Protein AF-A0A943DQ49-F1 (afdb_monomer)

pLDDT: mean 92.62, std 6.9, range [72.44, 98.81]

Foldseek 3Di:
DAWLEWDWDDDPLGIDIDTDDDDDPPPDDSVVSHVVVVVVVVVVVQVVLQVSCVPPVVLLVVLVVQAVLLVCLCPPQFPDKDWAQQPQDCIHSSVSNTWIFTQGPQGTWIWGDPPQWIKIFCVGGNDPAFCCRQPVPDPFDGDRGMTTHRDSVRVSVSSVSRNVD

Structure (mmCIF, N/CA/C/O backbone):
data_AF-A0A943DQ49-F1
#
_entry.id   AF-A0A943DQ49-F1
#
loop_
_atom_site.group_PDB
_atom_site.id
_atom_site.type_symbol
_atom_site.label_atom_id
_atom_site.label_alt_id
_atom_site.label_comp_id
_atom_site.label_asym_id
_atom_site.label_entity_id
_atom_site.label_seq_id
_atom_site.pdbx_PDB_ins_code
_atom_site.Cartn_x
_atom_site.Cartn_y
_atom_site.Cartn_z
_atom_site.occupancy
_atom_site.B_iso_or_equiv
_atom_site.auth_seq_id
_atom_site.auth_comp_id
_atom_site.auth_asym_id
_atom_site.auth_atom_id
_atom_site.pdbx_PDB_model_num
ATOM 1 N N . MET A 1 1 ? 25.030 -7.574 -36.271 1.00 74.69 1 MET A N 1
ATOM 2 C CA . MET A 1 1 ? 24.352 -7.474 -34.961 1.00 74.69 1 MET A CA 1
ATOM 3 C C . MET A 1 1 ? 23.196 -6.480 -35.021 1.00 74.69 1 MET A C 1
ATOM 5 O O . MET A 1 1 ? 23.435 -5.300 -35.263 1.00 74.69 1 MET A O 1
ATOM 9 N N . LYS A 1 2 ? 21.957 -6.971 -34.879 1.00 86.25 2 LYS A N 1
ATOM 10 C CA . LYS A 1 2 ? 20.716 -6.170 -34.909 1.00 86.25 2 LYS A CA 1
ATOM 11 C C . LYS A 1 2 ? 20.235 -5.872 -33.480 1.00 86.25 2 LYS A C 1
ATOM 13 O O . LYS A 1 2 ? 20.604 -6.603 -32.561 1.00 86.25 2 LYS A O 1
ATOM 18 N N . GLU A 1 3 ? 19.421 -4.833 -33.292 1.00 87.44 3 GLU A N 1
ATOM 19 C CA . GLU A 1 3 ? 18.697 -4.627 -32.029 1.00 87.44 3 GLU A CA 1
ATOM 20 C C . GLU A 1 3 ? 17.608 -5.696 -31.908 1.00 87.44 3 GLU A C 1
ATOM 22 O O . GLU A 1 3 ? 16.791 -5.865 -32.812 1.00 87.44 3 GLU A O 1
ATOM 27 N N . LEU A 1 4 ? 17.648 -6.466 -30.823 1.00 86.19 4 LEU A N 1
ATOM 28 C CA . LEU A 1 4 ? 16.696 -7.542 -30.545 1.00 86.19 4 LEU A CA 1
ATOM 29 C C . LEU A 1 4 ? 15.571 -7.079 -29.621 1.00 86.19 4 LEU A C 1
ATOM 31 O O . LEU A 1 4 ? 14.450 -7.570 -29.711 1.00 86.19 4 LEU A O 1
ATOM 35 N N . SER A 1 5 ? 15.878 -6.160 -28.708 1.00 88.50 5 SER A N 1
ATOM 36 C CA . SER A 1 5 ? 14.904 -5.558 -27.806 1.00 88.50 5 SER A CA 1
ATOM 37 C C . SER A 1 5 ? 15.450 -4.253 -27.243 1.00 88.50 5 SER A C 1
ATOM 39 O O . SER A 1 5 ? 16.664 -4.088 -27.072 1.00 88.50 5 SER A O 1
ATOM 41 N N . PHE A 1 6 ? 14.538 -3.349 -26.920 1.00 88.88 6 PHE A N 1
ATOM 42 C CA . PHE A 1 6 ? 14.828 -2.038 -26.376 1.00 88.88 6 PHE A CA 1
ATOM 43 C C . PHE A 1 6 ? 13.847 -1.710 -25.259 1.00 88.88 6 PHE A C 1
ATOM 45 O O . PHE A 1 6 ? 12.671 -2.071 -25.299 1.00 88.88 6 PHE A O 1
ATOM 52 N N . PHE A 1 7 ? 14.336 -0.986 -24.263 1.00 86.94 7 PHE A N 1
ATOM 53 C CA . PHE A 1 7 ? 13.548 -0.517 -23.145 1.00 86.94 7 PHE A CA 1
ATOM 54 C C . PHE A 1 7 ? 13.973 0.903 -22.785 1.00 86.94 7 PHE A C 1
ATOM 56 O O . PHE A 1 7 ? 15.156 1.185 -22.582 1.00 86.94 7 PHE A O 1
ATOM 63 N N . GLN A 1 8 ? 12.995 1.797 -22.663 1.00 87.50 8 GLN A N 1
ATOM 64 C CA . GLN A 1 8 ? 13.219 3.165 -22.222 1.00 87.50 8 GLN A CA 1
ATOM 65 C C . GLN A 1 8 ? 12.195 3.567 -21.174 1.00 87.50 8 GLN A C 1
ATOM 67 O O . GLN A 1 8 ? 10.990 3.486 -21.402 1.00 87.50 8 GLN A O 1
ATOM 72 N N . THR A 1 9 ? 12.685 4.089 -20.057 1.00 83.38 9 THR A N 1
ATOM 73 C CA . THR A 1 9 ? 11.863 4.812 -19.086 1.00 83.38 9 THR A CA 1
ATOM 74 C C . THR A 1 9 ? 12.206 6.281 -19.092 1.00 83.38 9 THR A C 1
ATOM 76 O O . THR A 1 9 ? 13.357 6.658 -19.288 1.00 83.38 9 THR A O 1
ATOM 79 N N . CYS A 1 10 ? 11.196 7.107 -18.844 1.00 74.25 10 CYS A N 1
ATOM 80 C CA . CYS A 1 10 ? 11.338 8.528 -18.571 1.00 74.25 10 CYS A CA 1
ATOM 81 C C . CYS A 1 10 ? 10.589 8.827 -17.270 1.00 74.25 10 CYS A C 1
ATOM 83 O O . CYS A 1 10 ? 9.445 8.404 -17.108 1.00 74.25 10 CYS A O 1
ATOM 85 N N . GLY A 1 11 ? 11.203 9.563 -16.347 1.00 75.00 11 GLY A N 1
ATOM 86 C CA . GLY A 1 11 ? 10.538 9.952 -15.107 1.00 75.00 11 GLY A CA 1
ATOM 87 C C . GLY A 1 11 ? 11.359 10.910 -14.254 1.00 75.00 11 GLY A C 1
ATOM 88 O O . GLY A 1 11 ? 12.395 11.418 -14.682 1.00 75.00 11 GLY A O 1
ATOM 89 N N . LYS A 1 12 ? 10.901 11.129 -13.014 1.00 80.25 12 LYS A N 1
ATOM 90 C CA . LYS A 1 12 ? 11.576 11.974 -12.007 1.00 80.25 12 LYS A CA 1
ATOM 91 C C . LYS A 1 12 ? 13.055 11.604 -11.828 1.00 80.25 12 LYS A C 1
ATOM 93 O O . LYS A 1 12 ? 13.885 12.477 -11.611 1.00 80.25 12 LYS A O 1
ATOM 98 N N . TYR A 1 13 ? 13.374 10.319 -11.951 1.00 80.25 13 TYR A N 1
ATOM 99 C CA . TYR A 1 13 ? 14.718 9.765 -11.781 1.00 80.25 13 TYR A CA 1
ATOM 100 C C . TYR A 1 13 ? 15.508 9.708 -13.095 1.00 80.25 13 TYR A C 1
ATOM 102 O O . TYR A 1 13 ? 16.446 8.934 -13.232 1.00 80.25 13 TYR A O 1
ATOM 110 N N . GLY A 1 14 ? 15.147 10.533 -14.076 1.00 77.56 14 GLY A N 1
ATOM 111 C CA . GLY A 1 14 ? 15.830 10.599 -15.360 1.00 77.56 14 GLY A CA 1
ATOM 112 C C . GLY A 1 14 ? 15.357 9.534 -16.343 1.00 77.56 14 GLY A C 1
ATOM 113 O O . GLY A 1 14 ? 14.257 8.989 -16.238 1.00 77.56 14 GLY A O 1
ATOM 114 N N . THR A 1 15 ? 16.181 9.311 -17.364 1.00 82.88 15 THR A N 1
ATOM 115 C CA . THR A 1 15 ? 15.895 8.371 -18.449 1.00 82.88 15 THR A CA 1
ATOM 116 C C . THR A 1 15 ? 16.863 7.202 -18.379 1.00 82.88 15 THR A C 1
ATOM 118 O O . THR A 1 15 ? 18.073 7.411 -18.463 1.00 82.88 15 THR A O 1
ATOM 121 N N . VAL A 1 16 ? 16.342 5.981 -18.268 1.00 85.38 16 VAL A N 1
ATOM 122 C CA . VAL A 1 16 ? 17.137 4.756 -18.419 1.00 85.38 16 VAL A CA 1
ATOM 123 C C . VAL A 1 16 ? 16.826 4.180 -19.791 1.00 85.38 16 VAL A C 1
ATOM 125 O O . VAL A 1 16 ? 15.663 3.947 -20.112 1.00 85.38 16 VAL A O 1
ATOM 128 N N . LYS A 1 17 ? 17.865 3.982 -20.606 1.00 90.12 17 LYS A N 1
ATOM 129 C CA . LYS A 1 17 ? 17.779 3.331 -21.917 1.00 90.12 17 LYS A CA 1
ATOM 130 C C . LYS A 1 17 ? 18.595 2.052 -21.872 1.00 90.12 17 LYS A C 1
ATOM 132 O O . LYS A 1 17 ? 19.786 2.104 -21.569 1.00 90.12 17 LYS A O 1
ATOM 137 N N . LEU A 1 18 ? 17.960 0.929 -22.168 1.00 90.56 18 LEU A N 1
ATOM 138 C CA . LEU A 1 18 ? 18.590 -0.381 -22.235 1.00 90.56 18 LEU A CA 1
ATOM 139 C C . LEU A 1 18 ? 18.282 -0.987 -23.600 1.00 90.56 18 LEU A C 1
ATOM 141 O O . LEU A 1 18 ? 17.150 -0.913 -24.067 1.00 90.56 18 LEU A O 1
ATOM 145 N N . ALA A 1 19 ? 19.283 -1.591 -24.227 1.00 90.81 19 ALA A N 1
ATOM 146 C CA . ALA A 1 19 ? 19.130 -2.276 -25.501 1.00 90.81 19 ALA A CA 1
ATOM 147 C C . ALA A 1 19 ? 19.891 -3.598 -25.450 1.00 90.81 19 ALA A C 1
ATOM 149 O O . ALA A 1 19 ? 20.992 -3.664 -24.895 1.00 90.81 19 ALA A O 1
ATOM 150 N N . ILE A 1 20 ? 19.312 -4.638 -26.041 1.00 88.88 20 ILE A N 1
ATOM 151 C CA . ILE A 1 20 ? 19.986 -5.912 -26.275 1.00 88.88 20 ILE A CA 1
ATOM 152 C C . ILE A 1 20 ? 20.213 -6.024 -27.774 1.00 88.88 20 ILE A C 1
ATOM 154 O O . ILE A 1 20 ? 19.263 -6.100 -28.549 1.00 88.88 20 ILE A O 1
ATOM 158 N N . ASN A 1 21 ? 21.483 -6.042 -28.170 1.00 89.94 21 ASN A N 1
ATOM 159 C CA . ASN A 1 21 ? 21.900 -6.247 -29.551 1.00 89.94 21 ASN A CA 1
ATOM 160 C C . ASN A 1 21 ? 22.456 -7.662 -29.700 1.00 89.94 21 ASN A C 1
ATOM 162 O O . ASN A 1 21 ? 23.208 -8.125 -28.842 1.00 89.94 21 ASN A O 1
ATOM 166 N N . GLY A 1 22 ? 22.099 -8.346 -30.781 1.00 87.19 22 GLY A N 1
ATOM 167 C CA . GLY A 1 22 ? 22.545 -9.713 -31.014 1.00 87.19 22 GLY A CA 1
ATOM 168 C C . GLY A 1 22 ? 22.177 -10.251 -32.389 1.00 87.19 22 GLY A C 1
ATOM 169 O O . GLY A 1 22 ? 21.711 -9.528 -33.273 1.00 87.19 22 GLY A O 1
ATOM 170 N N . GLU A 1 23 ? 22.431 -11.540 -32.562 1.00 86.38 23 GLU A N 1
ATOM 171 C CA . GLU A 1 23 ? 22.036 -12.335 -33.721 1.00 86.38 23 GLU A CA 1
ATOM 172 C C . GLU A 1 23 ? 21.348 -13.590 -33.188 1.00 86.38 23 GLU A C 1
ATOM 174 O O . GLU A 1 23 ? 21.815 -14.196 -32.222 1.00 86.38 23 GLU A O 1
ATOM 179 N N . LEU A 1 24 ? 20.198 -13.928 -33.767 1.00 81.12 24 LEU A N 1
ATOM 180 C CA . LEU A 1 24 ? 19.382 -15.063 -33.355 1.00 81.12 24 LEU A CA 1
ATOM 181 C C . LEU A 1 24 ? 19.452 -16.146 -34.435 1.00 81.12 24 LEU A C 1
ATOM 183 O O . LEU A 1 24 ? 19.494 -15.800 -35.618 1.00 81.12 24 LEU A O 1
ATOM 187 N N . PRO A 1 25 ? 19.444 -17.437 -34.063 1.00 82.50 25 PRO A N 1
ATOM 188 C CA . PRO A 1 25 ? 19.241 -18.517 -35.021 1.00 82.50 25 PRO A CA 1
ATOM 189 C C . PRO A 1 25 ? 17.939 -18.314 -35.806 1.00 82.50 25 PRO A C 1
ATOM 191 O O . PRO A 1 25 ? 16.924 -17.944 -35.218 1.00 82.50 25 PRO A O 1
ATOM 194 N N . GLU A 1 26 ? 17.939 -18.638 -37.103 1.00 78.56 26 GLU A N 1
ATOM 195 C CA . GLU A 1 26 ? 16.758 -18.511 -37.983 1.00 78.56 26 GLU A CA 1
ATOM 196 C C . GLU A 1 26 ? 15.532 -19.299 -37.486 1.00 78.56 26 GLU A C 1
ATOM 198 O O . GLU A 1 26 ? 14.401 -19.0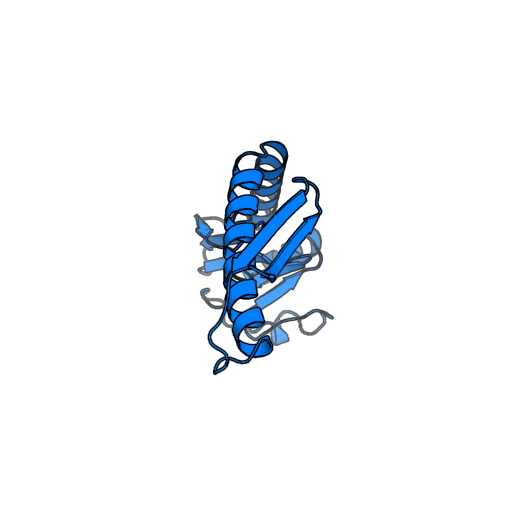03 -37.855 1.00 78.56 26 GLU A O 1
ATOM 203 N N . SER A 1 27 ? 15.748 -20.300 -36.628 1.00 79.88 27 SER A N 1
ATOM 204 C CA . SER A 1 27 ? 14.703 -21.148 -36.053 1.00 79.88 27 SER A CA 1
ATOM 205 C C . SER A 1 27 ? 13.885 -20.491 -34.935 1.00 79.88 27 SER A C 1
ATOM 207 O O . SER A 1 27 ? 12.940 -21.111 -34.449 1.00 79.88 27 SER A O 1
ATOM 209 N N . LEU A 1 28 ? 14.259 -19.298 -34.461 1.00 76.56 28 LEU A N 1
ATOM 210 C CA . LEU A 1 28 ? 13.562 -18.601 -33.378 1.00 76.56 28 LEU A CA 1
ATOM 211 C C . LEU A 1 28 ? 12.806 -17.390 -33.926 1.00 76.56 28 LEU A C 1
ATOM 213 O O . LEU A 1 28 ? 13.384 -16.538 -34.595 1.00 76.56 28 LEU A O 1
ATOM 217 N N . SER A 1 29 ? 11.511 -17.296 -33.616 1.00 76.81 29 SER A N 1
ATOM 218 C CA . SER A 1 29 ? 10.702 -16.135 -33.992 1.00 76.81 29 SER A CA 1
ATOM 219 C C . SER A 1 29 ? 11.135 -14.895 -33.209 1.00 76.81 29 SER A C 1
ATOM 221 O O . SER A 1 29 ? 11.256 -14.957 -31.981 1.00 76.81 29 SER A O 1
ATOM 223 N N . ASP A 1 30 ? 11.260 -13.764 -33.901 1.00 73.25 30 ASP A N 1
ATOM 224 C CA . ASP A 1 30 ? 11.598 -12.474 -33.290 1.00 73.25 30 ASP A CA 1
ATOM 225 C C . ASP A 1 30 ? 10.580 -12.052 -32.201 1.00 73.25 30 ASP A C 1
ATOM 227 O O . ASP A 1 30 ? 10.977 -11.457 -31.205 1.00 73.25 30 ASP A O 1
ATOM 231 N N . GLU A 1 31 ? 9.297 -12.420 -32.325 1.00 75.12 31 GLU A N 1
ATOM 232 C CA . GLU A 1 31 ? 8.231 -12.086 -31.358 1.00 75.12 31 GLU A CA 1
ATOM 233 C C . GLU A 1 31 ? 8.426 -12.774 -29.994 1.00 75.12 31 GLU A C 1
ATOM 235 O O . GLU A 1 31 ? 8.535 -12.102 -28.970 1.00 75.12 31 GLU A O 1
ATOM 240 N N . PHE A 1 32 ? 8.587 -14.103 -29.979 1.00 72.44 32 PHE A N 1
ATOM 241 C CA . PHE A 1 32 ? 8.828 -14.872 -28.748 1.00 72.44 32 PHE A CA 1
ATOM 242 C C . PHE A 1 32 ? 10.075 -14.398 -27.988 1.00 72.44 32 PHE A C 1
ATOM 244 O O . PHE A 1 32 ? 10.100 -14.359 -26.757 1.00 72.44 32 PHE A O 1
ATOM 251 N N . ILE A 1 33 ? 11.129 -14.030 -28.720 1.00 80.31 33 ILE A N 1
ATOM 252 C CA . ILE A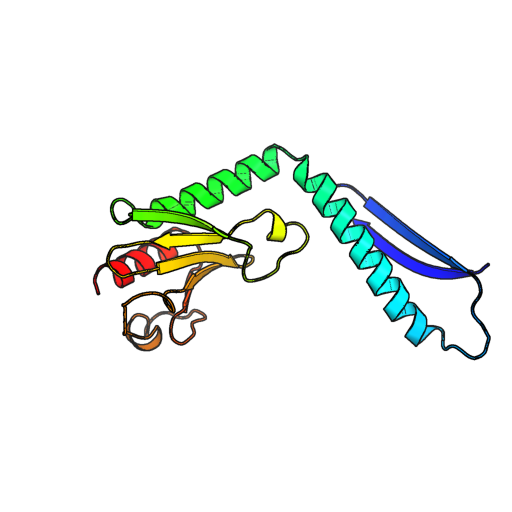 1 33 ? 12.363 -13.543 -28.106 1.00 80.31 33 ILE A CA 1
ATOM 253 C C . ILE A 1 33 ? 12.209 -12.105 -27.622 1.00 80.31 33 ILE A C 1
ATOM 255 O O . ILE A 1 33 ? 12.749 -11.777 -26.566 1.00 80.31 33 ILE A O 1
ATOM 259 N N . SER A 1 34 ? 11.447 -11.267 -28.325 1.00 76.19 34 SER A N 1
ATOM 260 C CA . SER A 1 34 ? 11.184 -9.897 -27.888 1.00 76.19 34 SER A CA 1
ATOM 261 C C . SER A 1 34 ? 10.545 -9.860 -26.500 1.00 76.19 34 SER A C 1
ATOM 263 O O . SER A 1 34 ? 11.032 -9.118 -25.650 1.00 76.19 34 SER A O 1
ATOM 265 N N . ASP A 1 35 ? 9.563 -10.724 -26.221 1.00 81.56 35 ASP A N 1
ATOM 266 C CA . ASP A 1 35 ? 8.905 -10.804 -24.908 1.00 81.56 35 ASP A CA 1
ATOM 267 C C . ASP A 1 35 ? 9.867 -11.219 -23.788 1.00 81.56 35 ASP A C 1
ATOM 269 O O . ASP A 1 35 ? 9.912 -10.594 -22.722 1.00 81.56 35 ASP A O 1
ATOM 273 N N . ILE A 1 36 ? 10.688 -12.246 -24.033 1.00 87.00 36 ILE A N 1
ATOM 274 C CA . ILE A 1 36 ? 11.701 -12.704 -23.070 1.00 87.00 36 ILE A CA 1
ATOM 275 C C . ILE A 1 36 ? 12.699 -11.580 -22.785 1.00 87.00 36 ILE A C 1
ATOM 277 O O . ILE A 1 36 ? 12.982 -11.263 -21.626 1.00 87.00 36 ILE A O 1
ATOM 281 N N . LEU A 1 37 ? 13.237 -10.966 -23.840 1.00 89.44 37 LEU A N 1
ATOM 282 C CA . LEU A 1 37 ? 14.233 -9.907 -23.722 1.00 89.44 37 LEU A CA 1
ATOM 283 C C . LEU A 1 37 ? 13.643 -8.651 -23.075 1.00 89.44 37 LEU A C 1
ATOM 285 O O . LEU A 1 37 ? 14.302 -8.044 -22.231 1.00 89.44 37 LEU A O 1
ATOM 289 N N . TYR A 1 38 ? 12.398 -8.300 -23.390 1.00 86.19 38 TYR A N 1
ATOM 290 C CA . TYR A 1 38 ? 11.687 -7.198 -22.751 1.00 86.19 38 TYR A CA 1
ATOM 291 C C . TYR A 1 38 ? 11.509 -7.453 -21.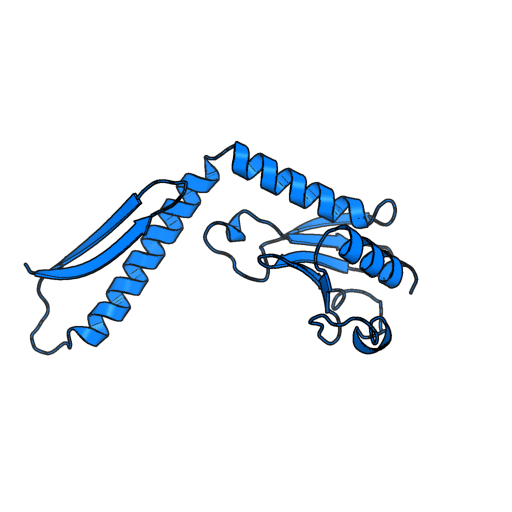252 1.00 86.19 38 TYR A C 1
ATOM 293 O O . TYR A 1 38 ? 11.791 -6.566 -20.446 1.00 86.19 38 TYR A O 1
ATOM 301 N N . GLY A 1 39 ? 11.130 -8.670 -20.849 1.00 87.69 39 GLY A N 1
ATOM 302 C CA . GLY A 1 39 ? 11.031 -9.052 -19.436 1.00 87.69 39 GLY A CA 1
ATOM 303 C C . GLY A 1 39 ? 12.361 -8.912 -18.684 1.00 87.69 39 GLY A C 1
ATOM 304 O O . GLY A 1 39 ? 12.397 -8.397 -17.559 1.00 87.69 39 GLY A O 1
ATOM 305 N N . VAL A 1 40 ? 13.475 -9.295 -19.320 1.00 89.94 40 VAL A N 1
ATOM 306 C CA . VAL A 1 40 ? 14.831 -9.088 -18.780 1.00 89.94 40 VAL A CA 1
ATOM 307 C C . VAL A 1 40 ? 15.136 -7.599 -18.632 1.00 89.94 40 VAL A C 1
ATOM 309 O O . VAL A 1 40 ? 15.554 -7.161 -17.557 1.00 89.94 40 VAL A O 1
ATOM 312 N N . LEU A 1 41 ? 14.907 -6.809 -19.682 1.00 91.31 41 LEU A N 1
ATOM 313 C CA . LEU A 1 41 ? 15.169 -5.372 -19.674 1.00 91.31 41 LEU A CA 1
ATOM 314 C C . LEU A 1 41 ? 14.316 -4.633 -18.634 1.00 91.31 41 LEU A C 1
ATOM 316 O O . LEU A 1 41 ? 14.850 -3.810 -17.888 1.00 91.31 41 LEU A O 1
ATOM 320 N N . SER A 1 42 ? 13.030 -4.973 -18.519 1.00 86.25 42 SER A N 1
ATOM 321 C CA . SER A 1 42 ? 12.124 -4.440 -17.497 1.00 86.25 42 SER A CA 1
ATOM 322 C C . SER A 1 42 ? 12.635 -4.752 -16.091 1.00 86.25 42 SER A C 1
ATOM 324 O O . SER A 1 42 ? 12.736 -3.856 -15.258 1.00 86.25 42 SER A O 1
ATOM 326 N N . SER A 1 43 ? 13.059 -5.996 -15.844 1.00 87.75 43 SER A N 1
ATOM 327 C CA . SER A 1 43 ? 13.598 -6.415 -14.542 1.00 87.75 43 SER A CA 1
ATOM 328 C C . SER A 1 43 ? 14.894 -5.684 -14.172 1.00 87.75 43 SER A C 1
ATOM 330 O O . SER A 1 43 ? 15.122 -5.357 -13.004 1.00 87.75 43 SER A O 1
ATOM 332 N N . ILE A 1 44 ? 15.769 -5.424 -15.151 1.00 89.62 44 ILE A N 1
ATOM 333 C CA . ILE A 1 44 ? 16.981 -4.615 -14.949 1.00 89.62 44 ILE A CA 1
ATOM 334 C C . ILE A 1 44 ? 16.591 -3.174 -14.617 1.00 89.62 44 ILE A C 1
ATOM 336 O O . ILE A 1 44 ? 17.113 -2.607 -13.654 1.00 89.62 44 ILE A O 1
ATOM 340 N N . ASN A 1 45 ? 15.664 -2.592 -15.378 1.00 87.12 45 ASN A N 1
ATOM 341 C CA . ASN A 1 45 ? 15.186 -1.242 -15.128 1.00 87.12 45 ASN A CA 1
ATOM 342 C C . ASN A 1 45 ? 14.579 -1.101 -13.727 1.00 87.12 45 ASN A C 1
ATOM 344 O O . ASN A 1 45 ? 14.924 -0.147 -13.034 1.00 87.12 45 ASN A O 1
ATOM 348 N N . ASP A 1 46 ? 13.745 -2.039 -13.278 1.00 85.19 46 ASP A N 1
ATOM 349 C CA . ASP A 1 46 ? 13.133 -1.978 -11.946 1.00 85.19 46 ASP A CA 1
ATOM 350 C C . ASP A 1 46 ? 14.194 -1.925 -10.845 1.00 85.19 46 ASP A C 1
ATOM 352 O O . ASP A 1 46 ? 14.118 -1.079 -9.955 1.00 85.19 46 ASP A O 1
ATOM 356 N N . LYS A 1 47 ? 15.257 -2.731 -10.951 1.00 88.25 47 LYS A N 1
ATOM 357 C CA . LYS A 1 47 ? 16.388 -2.697 -10.007 1.00 88.25 47 LYS A CA 1
ATOM 358 C C . LYS A 1 47 ? 17.151 -1.372 -10.040 1.00 88.25 47 LYS A C 1
ATOM 360 O O . LYS A 1 47 ? 17.562 -0.879 -8.988 1.00 88.25 47 LYS A O 1
ATOM 365 N N . ILE A 1 48 ? 17.353 -0.793 -11.226 1.00 88.75 48 ILE A N 1
ATOM 366 C CA . ILE A 1 48 ? 17.996 0.522 -11.368 1.00 88.75 48 ILE A CA 1
ATOM 367 C C . ILE A 1 48 ? 17.132 1.588 -10.691 1.00 88.75 48 ILE A C 1
ATOM 369 O O . ILE A 1 48 ? 17.628 2.322 -9.838 1.00 88.75 48 ILE A O 1
ATOM 373 N N . GLN A 1 49 ? 15.840 1.635 -11.014 1.00 85.44 49 GLN A N 1
ATOM 374 C CA . GLN A 1 49 ? 14.905 2.599 -10.439 1.00 85.44 49 GLN A CA 1
ATOM 375 C C . GLN A 1 49 ? 14.814 2.438 -8.918 1.00 85.44 49 GLN A C 1
ATOM 377 O O . GLN A 1 49 ? 14.898 3.431 -8.200 1.00 85.44 49 GLN A O 1
ATOM 382 N N . GLU A 1 50 ? 14.716 1.208 -8.406 1.00 88.31 50 GLU A N 1
ATOM 383 C CA . GLU A 1 50 ? 14.764 0.918 -6.967 1.00 88.31 50 GLU A CA 1
ATOM 384 C C . GLU A 1 50 ? 16.014 1.506 -6.314 1.00 88.31 50 GLU A C 1
ATOM 386 O O . GLU A 1 50 ? 15.915 2.178 -5.285 1.00 88.31 50 GLU A O 1
ATOM 391 N N . LYS A 1 51 ? 17.190 1.311 -6.924 1.00 89.62 51 LYS A N 1
ATOM 392 C CA . LYS A 1 51 ? 18.440 1.856 -6.392 1.00 89.62 51 LYS A CA 1
ATOM 393 C C . LYS A 1 51 ? 18.442 3.383 -6.398 1.00 89.62 51 LYS A C 1
ATOM 395 O O . LYS A 1 51 ? 18.866 3.985 -5.411 1.00 89.62 51 LYS A O 1
ATOM 400 N N . MET A 1 52 ? 17.949 4.007 -7.463 1.00 89.81 52 MET A N 1
ATOM 401 C CA . MET A 1 52 ? 17.851 5.466 -7.562 1.00 89.81 52 MET A CA 1
ATOM 402 C C . MET A 1 52 ? 16.898 6.034 -6.508 1.00 89.81 52 MET A C 1
ATOM 404 O O . MET A 1 52 ? 17.268 6.955 -5.784 1.00 89.81 52 MET A O 1
ATOM 408 N N . MET A 1 53 ? 15.716 5.436 -6.356 1.00 91.19 53 MET A N 1
ATOM 409 C CA . MET A 1 53 ? 14.731 5.824 -5.345 1.00 91.19 53 MET A CA 1
ATOM 410 C C . MET A 1 53 ? 15.246 5.619 -3.918 1.00 91.19 53 MET A C 1
ATOM 412 O O . MET A 1 53 ? 14.994 6.455 -3.057 1.00 91.19 53 MET A O 1
ATOM 416 N N . SER A 1 54 ? 16.013 4.556 -3.661 1.00 89.69 54 SER A N 1
ATOM 417 C CA . SER A 1 54 ? 16.594 4.300 -2.334 1.00 89.69 54 SER A CA 1
ATOM 418 C C . SER A 1 54 ? 17.623 5.347 -1.888 1.00 89.69 54 SER A C 1
ATOM 420 O O . SER A 1 54 ? 17.970 5.388 -0.713 1.00 89.69 54 SER A O 1
ATOM 422 N N . ASN A 1 55 ? 18.094 6.192 -2.810 1.00 90.81 55 ASN A N 1
ATOM 423 C CA . ASN A 1 55 ? 18.994 7.307 -2.522 1.00 90.81 55 ASN A CA 1
ATOM 424 C C . ASN A 1 55 ? 18.263 8.670 -2.491 1.00 90.81 55 ASN A C 1
ATOM 426 O O . ASN A 1 55 ? 18.896 9.689 -2.220 1.00 90.81 55 ASN A O 1
ATOM 430 N N . ASP A 1 56 ? 16.958 8.724 -2.788 1.00 94.25 56 ASP A N 1
ATOM 431 C CA . ASP A 1 56 ? 16.160 9.958 -2.767 1.00 94.25 56 ASP A CA 1
ATOM 432 C C . ASP A 1 56 ? 15.636 10.226 -1.350 1.00 94.25 56 ASP A C 1
ATOM 434 O O . ASP A 1 56 ? 14.585 9.724 -0.951 1.00 94.25 56 ASP A O 1
ATOM 438 N N . GLN A 1 57 ? 16.359 11.043 -0.580 1.00 95.25 57 GLN A N 1
ATOM 439 C CA . GLN A 1 57 ? 15.990 11.339 0.807 1.00 95.25 57 GLN A CA 1
ATOM 440 C C . GLN A 1 57 ? 14.596 11.975 0.931 1.00 95.25 57 GLN A C 1
ATOM 442 O O . GLN A 1 57 ? 13.855 11.644 1.852 1.00 95.25 57 GLN A O 1
ATOM 447 N N . ALA A 1 58 ? 14.198 12.832 -0.014 1.00 95.25 58 ALA A N 1
ATOM 448 C CA . ALA A 1 58 ? 12.889 13.481 0.028 1.00 95.25 58 ALA A CA 1
ATOM 449 C C . ALA A 1 58 ? 11.750 12.466 -0.158 1.00 95.25 58 ALA A C 1
ATOM 451 O O . ALA A 1 58 ? 10.718 12.563 0.512 1.00 95.25 58 ALA A O 1
ATOM 452 N N . LEU A 1 59 ? 11.952 11.473 -1.033 1.00 94.06 59 LEU A N 1
ATOM 453 C CA . LEU A 1 59 ? 11.043 10.337 -1.178 1.00 94.06 59 LEU A CA 1
ATOM 454 C C . LEU A 1 59 ? 10.970 9.521 0.115 1.00 94.06 59 LEU A C 1
ATOM 456 O O . LEU A 1 59 ? 9.875 9.231 0.589 1.00 94.06 59 LEU A O 1
ATOM 460 N N . LEU A 1 60 ? 12.116 9.155 0.691 1.00 95.12 60 LEU A N 1
ATOM 461 C CA . LEU A 1 60 ? 12.160 8.348 1.913 1.00 95.12 60 LEU A CA 1
ATOM 462 C C . LEU A 1 60 ? 11.473 9.058 3.086 1.00 95.12 60 LEU A C 1
ATOM 464 O O . LEU A 1 60 ? 10.704 8.433 3.819 1.00 95.12 60 LEU A O 1
ATOM 468 N N . ASP A 1 61 ? 11.675 10.367 3.221 1.00 96.94 61 ASP A N 1
ATOM 469 C CA . ASP A 1 61 ? 11.014 11.177 4.242 1.00 96.94 61 ASP A CA 1
ATOM 470 C C . ASP A 1 61 ? 9.500 11.251 4.009 1.00 96.94 61 ASP A C 1
ATOM 472 O O . ASP A 1 61 ? 8.729 11.204 4.968 1.00 96.94 61 ASP A O 1
ATOM 476 N N . GLN A 1 62 ? 9.053 11.334 2.750 1.00 96.12 62 GLN A N 1
ATOM 477 C CA . GLN A 1 62 ? 7.630 11.258 2.411 1.00 96.12 62 GLN A CA 1
ATOM 478 C C . GLN A 1 62 ? 7.034 9.905 2.809 1.00 96.12 62 GLN A C 1
ATOM 480 O O . GLN A 1 62 ? 6.027 9.874 3.508 1.00 96.12 62 GLN A O 1
ATOM 485 N N . LEU A 1 63 ? 7.663 8.796 2.418 1.00 95.94 63 LEU A N 1
ATOM 486 C CA . LEU A 1 63 ? 7.188 7.445 2.736 1.00 95.94 63 LEU A CA 1
ATOM 487 C C . LEU A 1 63 ? 7.139 7.193 4.249 1.00 95.94 63 LEU A C 1
ATOM 489 O O . LEU A 1 63 ? 6.222 6.536 4.751 1.00 95.94 63 LEU A O 1
ATOM 493 N N . LYS A 1 64 ? 8.103 7.750 4.989 1.00 96.56 64 LYS A N 1
ATOM 494 C CA . LYS A 1 64 ? 8.107 7.721 6.452 1.00 96.56 64 LYS A CA 1
ATOM 495 C C . LYS A 1 64 ? 6.928 8.503 7.032 1.00 96.56 64 LYS A C 1
ATOM 497 O O . LYS A 1 64 ? 6.252 7.974 7.907 1.00 96.56 64 LYS A O 1
ATOM 502 N N . ARG A 1 65 ? 6.654 9.720 6.541 1.00 97.75 65 ARG A N 1
ATOM 503 C CA . ARG A 1 65 ? 5.488 10.514 6.976 1.00 97.75 65 ARG A CA 1
ATOM 504 C C . ARG A 1 65 ? 4.179 9.778 6.719 1.00 97.75 65 ARG A C 1
ATOM 506 O O . ARG A 1 65 ? 3.403 9.628 7.651 1.00 97.75 65 ARG A O 1
ATOM 513 N N . GLU A 1 66 ? 3.996 9.240 5.516 1.00 97.06 66 GLU A N 1
ATOM 514 C CA . GLU A 1 66 ? 2.805 8.455 5.169 1.00 97.06 66 GLU A CA 1
ATOM 515 C C . GLU A 1 66 ? 2.621 7.250 6.104 1.00 97.06 66 GLU A C 1
ATOM 517 O O . GLU A 1 66 ? 1.504 6.928 6.500 1.00 97.06 66 GLU A O 1
ATOM 522 N N . SER A 1 67 ? 3.715 6.589 6.494 1.00 97.06 67 SER A N 1
ATOM 523 C CA . SER A 1 67 ? 3.651 5.475 7.444 1.00 97.06 67 SER A CA 1
ATOM 524 C C . SER A 1 67 ? 3.269 5.934 8.855 1.00 97.06 67 SER A C 1
ATOM 526 O O . SER A 1 67 ? 2.477 5.272 9.518 1.00 97.06 67 SER A O 1
ATOM 528 N N . GLU A 1 68 ? 3.795 7.065 9.333 1.00 97.94 68 GLU A N 1
ATOM 529 C CA . GLU A 1 68 ? 3.399 7.609 10.640 1.00 97.94 68 GLU A CA 1
ATOM 530 C C . GLU A 1 68 ? 1.947 8.109 10.637 1.00 97.94 68 GLU A C 1
ATOM 532 O O . GLU A 1 68 ? 1.241 7.913 11.623 1.00 97.94 68 GLU A O 1
ATOM 537 N N . GLU A 1 69 ? 1.469 8.677 9.528 1.00 98.19 69 GLU A N 1
ATOM 538 C CA . GLU A 1 69 ? 0.060 9.039 9.339 1.00 98.19 69 GLU A CA 1
ATOM 539 C C . GLU A 1 69 ? -0.843 7.805 9.444 1.00 98.19 69 GLU A C 1
ATOM 541 O O . GLU A 1 69 ? -1.774 7.810 10.247 1.00 98.19 69 GLU A O 1
ATOM 546 N N . LEU A 1 70 ? -0.530 6.718 8.727 1.00 98.38 70 LEU A N 1
ATOM 547 C CA . LEU A 1 70 ? -1.273 5.454 8.832 1.00 98.38 70 LEU A CA 1
ATOM 548 C C . LEU A 1 70 ? -1.249 4.876 10.250 1.00 98.38 70 LEU A C 1
ATOM 550 O O . LEU A 1 70 ? -2.270 4.419 10.758 1.00 98.38 70 LEU A O 1
ATOM 554 N N . LYS A 1 71 ? -0.089 4.911 10.908 1.00 98.38 71 LYS A N 1
ATOM 555 C CA . LYS A 1 71 ? 0.057 4.455 12.291 1.00 98.38 71 LYS A CA 1
ATOM 556 C C . LYS A 1 71 ? -0.805 5.287 13.241 1.00 98.38 71 LYS A C 1
ATOM 558 O O . LYS A 1 71 ? -1.456 4.726 14.116 1.00 98.38 71 LYS A O 1
ATOM 563 N N . SER A 1 72 ? -0.844 6.607 13.058 1.00 98.19 72 SER A N 1
ATOM 564 C CA . SER A 1 72 ? -1.608 7.523 13.913 1.00 98.19 72 SER A CA 1
ATOM 565 C C . SER A 1 72 ? -3.111 7.234 13.936 1.00 98.19 72 SER A C 1
ATOM 567 O O . SER A 1 72 ? -3.768 7.553 14.927 1.00 98.19 72 SER A O 1
ATOM 569 N N . LEU A 1 73 ? -3.642 6.565 12.903 1.00 98.50 73 LEU A N 1
ATOM 570 C CA . LEU A 1 73 ? -5.065 6.239 12.797 1.00 98.50 73 LEU A CA 1
ATOM 571 C C . LEU A 1 73 ? -5.569 5.374 13.964 1.00 98.50 73 LEU A C 1
ATOM 573 O O . LEU A 1 73 ? -6.738 5.463 14.328 1.00 98.50 73 LEU A O 1
ATOM 577 N N . PHE A 1 74 ? -4.687 4.585 14.581 1.00 98.38 74 PHE A N 1
ATOM 578 C CA . PHE A 1 74 ? -5.016 3.676 15.683 1.00 98.38 74 PHE A CA 1
ATOM 579 C C . PHE A 1 74 ? -4.896 4.320 17.075 1.00 98.38 74 PHE A C 1
ATOM 581 O O . PHE A 1 74 ? -5.363 3.747 18.058 1.00 98.38 74 PHE A O 1
ATOM 588 N N . GLY A 1 75 ? -4.270 5.498 17.194 1.00 96.44 75 GLY A N 1
ATOM 589 C CA . GLY A 1 75 ? -4.132 6.211 18.468 1.00 96.44 75 GLY A CA 1
ATOM 590 C C . GLY A 1 75 ? -3.556 5.352 19.605 1.00 96.44 75 GLY A C 1
ATOM 591 O O . GLY A 1 75 ? -2.479 4.771 19.479 1.00 96.44 75 GLY A O 1
ATOM 592 N N . SER A 1 76 ? -4.273 5.291 20.732 1.00 96.31 76 SER A N 1
ATOM 593 C CA . SER A 1 76 ? -3.887 4.519 21.924 1.00 96.31 76 SER A CA 1
ATOM 594 C C . SER A 1 76 ? -4.145 3.013 21.824 1.00 96.31 76 SER A C 1
ATOM 596 O O . SER A 1 76 ? -3.727 2.283 22.719 1.00 96.31 76 SER A O 1
ATOM 598 N N . GLU A 1 77 ? -4.813 2.536 20.770 1.00 97.19 77 GLU A N 1
ATOM 599 C CA . GLU A 1 77 ? -5.152 1.112 20.605 1.00 97.19 77 GLU A CA 1
ATOM 600 C C . GLU A 1 77 ? -3.981 0.269 20.073 1.00 97.19 77 GLU A C 1
ATOM 602 O O . GLU A 1 77 ? -4.074 -0.955 19.964 1.00 97.19 77 GLU A O 1
ATOM 607 N N . ILE A 1 78 ? -2.853 0.913 19.761 1.00 98.06 78 ILE A N 1
ATOM 608 C CA . ILE A 1 78 ? -1.634 0.249 19.302 1.00 98.06 78 ILE A CA 1
ATOM 609 C C . ILE A 1 78 ? -0.964 -0.488 20.462 1.00 98.06 78 ILE A C 1
ATOM 611 O O . ILE A 1 78 ? -0.499 0.127 21.422 1.00 98.06 78 ILE A O 1
ATOM 615 N N . ILE A 1 79 ? -0.803 -1.801 20.313 1.00 98.31 79 ILE A N 1
ATOM 616 C CA . ILE A 1 79 ? 0.068 -2.620 21.166 1.00 98.31 79 ILE A CA 1
ATOM 617 C C . ILE A 1 79 ? 1.451 -2.752 20.522 1.00 98.31 79 ILE A C 1
ATOM 619 O O . ILE A 1 79 ? 2.477 -2.578 21.178 1.00 98.31 79 ILE A O 1
ATOM 623 N N . TYR A 1 80 ? 1.483 -3.059 19.225 1.00 98.06 80 TYR A N 1
ATOM 624 C CA . TYR A 1 80 ? 2.711 -3.263 18.462 1.00 98.06 80 TYR A CA 1
ATOM 625 C C . TYR A 1 80 ? 2.488 -2.942 16.981 1.00 98.06 80 TYR A C 1
ATOM 627 O O . TYR A 1 80 ? 1.379 -3.080 16.471 1.00 98.06 80 TYR A O 1
ATOM 635 N N . VAL A 1 81 ? 3.546 -2.514 16.288 1.00 98.44 81 VAL A N 1
ATOM 636 C CA . VAL A 1 81 ? 3.523 -2.240 14.844 1.00 98.44 81 VAL A CA 1
ATOM 637 C C . VAL A 1 81 ? 4.716 -2.909 14.185 1.00 98.44 81 VAL A C 1
ATOM 639 O O . VAL A 1 81 ? 5.860 -2.692 14.594 1.00 98.44 81 VAL A O 1
ATOM 642 N N . ARG A 1 82 ? 4.455 -3.663 13.118 1.00 98.25 82 ARG A N 1
ATOM 643 C CA . ARG A 1 82 ? 5.475 -4.216 12.226 1.00 98.25 82 ARG A CA 1
ATOM 644 C C . ARG A 1 82 ? 5.330 -3.619 10.834 1.00 98.25 82 ARG A C 1
ATOM 646 O O . ARG A 1 82 ? 4.254 -3.653 10.250 1.00 98.25 82 ARG A O 1
ATOM 653 N N . TYR A 1 83 ? 6.430 -3.130 10.272 1.00 97.44 83 TYR A N 1
ATOM 654 C CA . TYR A 1 83 ? 6.476 -2.730 8.867 1.00 97.44 83 TYR A CA 1
ATOM 655 C C . TYR A 1 83 ? 6.620 -3.981 7.999 1.00 97.44 83 TYR A C 1
ATOM 657 O O . TYR A 1 83 ? 7.547 -4.770 8.196 1.00 97.44 83 TYR A O 1
ATOM 665 N N . ILE A 1 84 ? 5.717 -4.158 7.041 1.00 97.44 84 ILE A N 1
ATOM 666 C CA . ILE A 1 84 ? 5.695 -5.294 6.116 1.00 97.44 84 ILE A CA 1
ATOM 667 C C . ILE A 1 84 ? 5.822 -4.811 4.668 1.00 97.44 84 ILE A C 1
ATOM 669 O O . ILE A 1 84 ? 5.660 -3.626 4.362 1.00 97.44 84 ILE A O 1
ATOM 673 N N . GLU A 1 85 ? 6.146 -5.726 3.755 1.00 96.69 85 GLU A N 1
ATOM 674 C CA . GLU A 1 85 ? 6.120 -5.407 2.328 1.00 96.69 85 GLU A CA 1
ATOM 675 C C . GLU A 1 85 ? 4.713 -5.012 1.879 1.00 96.69 85 GLU A C 1
ATOM 677 O O . GLU A 1 85 ? 3.712 -5.507 2.398 1.00 96.69 85 GLU A O 1
ATOM 682 N N . ASN A 1 86 ? 4.658 -4.104 0.908 1.00 96.31 86 ASN A N 1
ATOM 683 C CA . ASN A 1 86 ? 3.415 -3.663 0.303 1.00 96.31 86 ASN A CA 1
ATOM 684 C C . ASN A 1 86 ? 2.700 -4.865 -0.332 1.00 96.31 86 ASN A C 1
ATOM 686 O O . ASN A 1 86 ? 3.267 -5.530 -1.197 1.00 96.31 86 ASN A O 1
ATOM 690 N N . GLN A 1 87 ? 1.475 -5.152 0.114 1.00 95.38 87 GLN A N 1
ATOM 691 C CA . GLN A 1 87 ? 0.738 -6.346 -0.319 1.00 95.38 87 GLN A CA 1
ATOM 692 C C . GLN A 1 87 ? 0.059 -6.168 -1.687 1.00 95.38 87 GLN A C 1
ATOM 694 O O . GLN A 1 87 ? -0.476 -7.128 -2.232 1.00 95.38 87 GLN A O 1
ATOM 699 N N . TYR A 1 88 ? 0.103 -4.966 -2.275 1.00 94.19 88 TYR A N 1
ATOM 700 C CA . TYR A 1 88 ? -0.368 -4.742 -3.641 1.00 94.19 88 TYR A CA 1
ATOM 701 C C . TYR A 1 88 ? 0.695 -5.112 -4.683 1.00 94.19 88 TYR A C 1
ATOM 703 O O . TYR A 1 88 ? 0.413 -5.876 -5.600 1.00 94.19 88 TYR A O 1
ATOM 711 N N . LEU A 1 89 ? 1.908 -4.558 -4.557 1.00 90.88 89 LEU A N 1
ATOM 712 C CA . LEU A 1 89 ? 3.061 -4.813 -5.433 1.00 90.88 89 LEU A CA 1
ATOM 713 C C . LEU A 1 89 ? 4.358 -4.652 -4.631 1.00 90.88 89 LEU A C 1
ATOM 715 O O . LEU A 1 89 ? 4.437 -3.781 -3.771 1.00 90.88 89 LEU A O 1
ATOM 719 N N . ASN A 1 90 ? 5.408 -5.410 -4.954 1.00 86.69 90 ASN A N 1
ATOM 720 C CA . ASN A 1 90 ? 6.666 -5.415 -4.191 1.00 86.69 90 ASN A CA 1
ATOM 721 C C . ASN A 1 90 ? 7.919 -5.031 -5.005 1.00 86.69 90 ASN A C 1
ATOM 723 O O . ASN A 1 90 ? 9.038 -5.363 -4.614 1.00 86.69 90 ASN A O 1
ATOM 727 N N . TYR A 1 91 ? 7.750 -4.295 -6.104 1.00 84.62 91 TYR A N 1
ATOM 728 C CA . TYR A 1 91 ? 8.839 -3.768 -6.935 1.00 84.62 91 TYR A CA 1
ATOM 729 C C . TYR A 1 91 ? 8.775 -2.241 -7.058 1.00 84.62 91 TYR A C 1
ATOM 731 O O . TYR A 1 91 ? 7.747 -1.608 -6.779 1.00 84.62 91 TYR A O 1
ATOM 739 N N . GLY A 1 92 ? 9.892 -1.630 -7.455 1.00 84.62 92 GLY A N 1
ATOM 740 C CA . GLY A 1 92 ? 9.968 -0.192 -7.713 1.00 84.62 92 GLY A CA 1
ATOM 741 C C . GLY A 1 92 ? 9.579 0.654 -6.494 1.00 84.62 92 GLY A C 1
ATOM 742 O O . GLY A 1 92 ? 10.026 0.409 -5.374 1.00 84.62 92 GLY A O 1
ATOM 743 N N . TYR A 1 93 ? 8.726 1.661 -6.708 1.00 86.38 93 TYR A N 1
ATOM 744 C CA . TYR A 1 93 ? 8.256 2.569 -5.651 1.00 86.38 93 TYR A CA 1
ATOM 745 C C . TYR A 1 93 ? 7.495 1.827 -4.538 1.00 86.38 93 TYR A C 1
ATOM 747 O O . TYR A 1 93 ? 7.667 2.125 -3.355 1.00 86.38 93 TYR A O 1
ATOM 755 N N . PHE A 1 94 ? 6.694 0.817 -4.894 1.00 90.69 94 PHE A N 1
ATOM 756 C CA . PHE A 1 94 ? 5.874 0.076 -3.930 1.00 90.69 94 PHE A CA 1
ATOM 757 C C . PHE A 1 94 ? 6.712 -0.762 -2.964 1.00 90.69 94 PHE A C 1
ATOM 759 O O . PHE A 1 94 ? 6.350 -0.904 -1.799 1.00 90.69 94 PHE A O 1
ATOM 766 N N . LYS A 1 95 ? 7.885 -1.230 -3.401 1.00 90.25 95 LYS A N 1
ATOM 767 C CA . LYS A 1 95 ? 8.838 -1.943 -2.541 1.00 90.25 95 LYS A CA 1
ATOM 768 C C . LYS A 1 95 ? 9.321 -1.103 -1.358 1.00 90.25 95 LYS A C 1
ATOM 770 O O . LYS A 1 95 ? 9.568 -1.642 -0.272 1.00 90.25 95 LYS A O 1
ATOM 775 N N . LEU A 1 96 ? 9.461 0.207 -1.577 1.00 91.75 96 LEU A N 1
ATOM 776 C CA . LEU A 1 96 ? 9.877 1.179 -0.566 1.00 91.75 96 LEU A CA 1
ATOM 777 C C . LEU A 1 96 ? 8.698 1.641 0.303 1.00 91.75 96 LEU A C 1
ATOM 779 O O . LEU A 1 96 ? 8.885 1.914 1.487 1.00 91.75 96 LEU A O 1
ATOM 783 N N . ARG A 1 97 ? 7.482 1.691 -0.254 1.00 94.19 97 ARG A N 1
ATOM 784 C CA . ARG A 1 97 ? 6.254 2.102 0.445 1.00 94.19 97 ARG A CA 1
ATOM 785 C C . ARG A 1 97 ? 5.661 0.961 1.275 1.00 94.19 97 ARG A C 1
ATOM 787 O O . ARG A 1 97 ? 4.693 0.321 0.859 1.00 94.19 97 ARG A O 1
ATOM 794 N N . LYS A 1 98 ? 6.271 0.703 2.434 1.00 95.56 98 LYS A N 1
ATOM 795 C CA . LYS A 1 98 ? 5.869 -0.359 3.371 1.00 95.56 98 LYS A CA 1
ATOM 796 C C . LYS A 1 98 ? 4.425 -0.199 3.847 1.00 95.56 98 LYS A C 1
ATOM 798 O O . LYS A 1 98 ? 3.915 0.911 3.971 1.00 95.56 98 LYS A O 1
ATOM 803 N N . TRP A 1 99 ? 3.783 -1.333 4.097 1.00 98.12 99 TRP A N 1
ATOM 804 C CA . TRP A 1 99 ? 2.50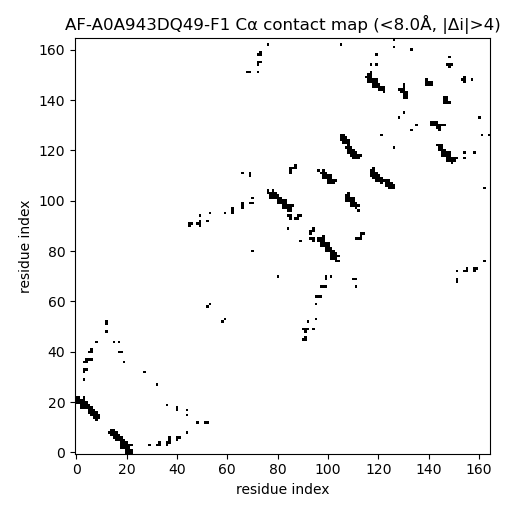5 -1.404 4.803 1.00 98.12 99 TRP A CA 1
ATOM 805 C C . TRP A 1 99 ? 2.765 -1.650 6.288 1.00 98.12 99 TRP A C 1
ATOM 807 O O . TRP A 1 99 ? 3.885 -1.989 6.684 1.00 98.12 99 TRP A O 1
ATOM 817 N N . LEU A 1 100 ? 1.742 -1.470 7.110 1.00 98.69 100 LEU A N 1
ATOM 818 C CA . LEU A 1 100 ? 1.803 -1.683 8.547 1.00 98.69 100 LEU A CA 1
ATOM 819 C C . LEU A 1 100 ? 0.937 -2.874 8.923 1.00 98.69 100 LEU A C 1
ATOM 821 O O . LEU A 1 100 ? -0.218 -2.963 8.526 1.00 98.69 100 LEU A O 1
ATOM 825 N N . GLU A 1 101 ? 1.488 -3.759 9.734 1.00 98.62 101 GLU A N 1
ATOM 826 C CA . GLU A 1 101 ? 0.733 -4.737 10.497 1.00 98.62 101 GLU A CA 1
ATOM 827 C C . GLU A 1 101 ? 0.627 -4.213 11.931 1.00 98.62 101 GLU A C 1
ATOM 829 O O . GLU A 1 101 ? 1.636 -4.103 12.635 1.00 98.62 101 GLU A O 1
ATOM 834 N N . VAL A 1 102 ? -0.580 -3.826 12.337 1.00 98.75 102 VAL A N 1
ATOM 835 C CA . VAL A 1 102 ? -0.854 -3.190 13.626 1.00 98.75 102 VAL A CA 1
ATOM 836 C C . VAL A 1 102 ? -1.559 -4.189 14.530 1.00 98.75 102 VAL A C 1
ATOM 838 O O . VAL A 1 102 ? -2.658 -4.657 14.240 1.00 98.75 102 VAL A O 1
ATOM 841 N N . THR A 1 103 ? -0.916 -4.529 15.641 1.00 98.69 103 THR A N 1
ATOM 842 C CA . THR A 1 103 ? -1.507 -5.359 16.688 1.00 98.69 103 THR A CA 1
ATOM 843 C C . THR A 1 103 ? -2.308 -4.478 17.635 1.00 98.69 103 THR A C 1
ATOM 845 O O . THR A 1 103 ? -1.769 -3.535 18.221 1.00 98.69 103 THR A O 1
ATOM 848 N N . THR A 1 104 ? -3.577 -4.827 17.810 1.00 98.44 104 THR A N 1
ATOM 849 C CA . THR A 1 104 ? -4.533 -4.171 18.707 1.00 98.44 104 THR A CA 1
ATOM 850 C C . THR A 1 104 ? -5.098 -5.194 19.693 1.00 98.44 104 THR A C 1
ATOM 852 O O . THR A 1 104 ? -4.753 -6.378 19.640 1.00 98.44 104 THR A O 1
ATOM 855 N N . ARG A 1 105 ? -5.983 -4.766 20.599 1.00 97.62 105 ARG A N 1
ATOM 856 C CA . ARG A 1 105 ? -6.681 -5.685 21.517 1.00 97.62 105 ARG A CA 1
ATOM 857 C C . ARG A 1 105 ? -7.620 -6.659 20.807 1.00 97.62 105 ARG A C 1
ATOM 859 O O . ARG A 1 105 ? -7.885 -7.720 21.355 1.00 97.62 105 ARG A O 1
ATOM 866 N N . LEU A 1 106 ? -8.080 -6.307 19.607 1.00 97.62 106 LEU A N 1
ATOM 867 C CA . LEU A 1 106 ? -8.948 -7.134 18.770 1.00 97.62 106 LEU A CA 1
ATOM 868 C C . LEU A 1 106 ? -8.147 -7.955 17.751 1.00 97.62 106 LEU A C 1
ATOM 870 O O . LEU A 1 106 ? -8.695 -8.407 16.756 1.00 97.62 106 LEU A O 1
ATOM 874 N N . GLY A 1 107 ? -6.837 -8.114 17.941 1.00 97.88 107 GLY A N 1
ATOM 875 C CA . GLY A 1 107 ? -5.968 -8.816 17.003 1.00 97.88 107 GLY A CA 1
ATOM 876 C C . GLY A 1 107 ? -5.333 -7.891 15.964 1.00 97.88 107 GLY A C 1
ATOM 877 O O . GLY A 1 107 ? -5.114 -6.699 16.206 1.00 97.88 107 GLY A O 1
ATOM 878 N N . VAL A 1 108 ? -4.942 -8.467 14.827 1.00 98.56 108 VAL A N 1
ATOM 879 C CA . VAL A 1 108 ? -4.091 -7.800 13.835 1.00 98.56 108 VAL A CA 1
ATOM 880 C C . VAL A 1 108 ? -4.919 -7.142 12.736 1.00 98.56 108 VAL A C 1
ATOM 882 O O . VAL A 1 108 ? -5.707 -7.809 12.070 1.00 98.56 108 VAL A O 1
ATOM 885 N N . ILE A 1 109 ? -4.657 -5.857 12.498 1.00 98.75 109 ILE A N 1
ATOM 886 C CA . ILE A 1 109 ? -5.177 -5.098 11.358 1.00 98.75 109 ILE A CA 1
ATOM 887 C C . ILE A 1 109 ? -3.994 -4.674 10.486 1.00 98.75 109 ILE A C 1
ATOM 889 O O . ILE A 1 109 ? -3.038 -4.056 10.960 1.00 98.75 109 ILE A O 1
ATOM 893 N N . ILE A 1 110 ? -4.044 -5.021 9.206 1.00 98.81 110 ILE A N 1
ATOM 894 C CA . ILE A 1 110 ? -3.064 -4.614 8.204 1.00 98.81 110 ILE A CA 1
ATOM 895 C C . ILE A 1 110 ? -3.585 -3.359 7.507 1.00 98.81 110 ILE A C 1
ATOM 897 O O . ILE A 1 110 ? -4.730 -3.316 7.068 1.00 98.81 110 ILE A O 1
ATOM 901 N N . VAL A 1 111 ? -2.743 -2.334 7.390 1.00 98.75 111 VAL A N 1
ATOM 902 C CA . VAL A 1 111 ? -3.085 -1.095 6.693 1.00 98.75 111 VAL A CA 1
ATOM 903 C C . VAL A 1 111 ? -1.964 -0.655 5.765 1.00 98.75 111 VAL A C 1
ATOM 905 O O . VAL A 1 111 ? -0.778 -0.726 6.101 1.00 98.75 111 VAL A O 1
ATOM 908 N N . GLY A 1 112 ? -2.318 -0.141 4.595 1.00 98.38 112 GLY A N 1
ATOM 909 C CA . GLY A 1 112 ? -1.324 0.443 3.715 1.00 98.38 112 GLY A CA 1
ATOM 910 C C . GLY A 1 112 ? -1.884 1.072 2.461 1.00 98.38 112 GLY A C 1
ATOM 911 O O . GLY A 1 112 ? -2.995 0.794 2.023 1.00 98.38 112 GLY A O 1
ATOM 912 N N . TRP A 1 113 ? -1.090 1.940 1.847 1.00 97.88 113 TRP A N 1
ATOM 913 C CA . TRP A 1 113 ? -1.481 2.550 0.589 1.00 97.88 113 TRP A CA 1
ATOM 914 C C . TRP A 1 113 ? -1.382 1.551 -0.573 1.00 97.88 113 TRP A C 1
ATOM 916 O O . TRP A 1 113 ? -0.288 1.175 -1.023 1.00 97.88 113 TRP A O 1
ATOM 926 N N . ARG A 1 114 ? -2.545 1.192 -1.117 1.00 94.56 114 ARG A N 1
ATOM 927 C CA . ARG A 1 114 ? -2.739 0.473 -2.375 1.00 94.56 114 ARG A CA 1
ATOM 928 C C . ARG A 1 114 ? -2.886 1.485 -3.510 1.00 94.56 114 ARG A C 1
ATOM 930 O O . ARG A 1 114 ? -3.977 1.950 -3.847 1.00 94.56 114 ARG A O 1
ATOM 937 N N . LYS A 1 115 ? -1.759 1.855 -4.123 1.00 91.19 115 LYS A N 1
ATOM 938 C CA . LYS A 1 115 ? -1.682 2.909 -5.155 1.00 91.19 115 LYS A CA 1
ATOM 939 C C . LYS A 1 115 ? -2.178 4.269 -4.629 1.00 91.19 115 LYS A C 1
ATOM 941 O O . LYS A 1 115 ? -1.375 5.002 -4.059 1.00 91.19 115 LYS A O 1
ATOM 946 N N . ARG A 1 116 ? -3.460 4.601 -4.825 1.00 94.44 116 ARG A N 1
ATOM 947 C CA . ARG A 1 116 ? -4.084 5.894 -4.460 1.00 94.44 116 ARG A CA 1
ATOM 948 C C . ARG A 1 116 ? -5.134 5.801 -3.348 1.00 94.44 116 ARG A C 1
ATOM 950 O O . ARG A 1 116 ? -5.675 6.826 -2.963 1.00 94.44 116 ARG A O 1
ATOM 957 N N . VAL A 1 117 ? -5.444 4.591 -2.892 1.00 97.50 117 VAL A N 1
ATOM 958 C CA . VAL A 1 117 ? -6.371 4.325 -1.784 1.00 97.50 117 VAL A CA 1
ATOM 959 C C . VAL A 1 117 ? -5.611 3.645 -0.653 1.00 97.50 117 VAL A C 1
ATOM 961 O O . VAL A 1 117 ? -4.526 3.104 -0.878 1.00 97.50 117 VAL A O 1
ATOM 964 N N . ILE A 1 118 ? -6.165 3.677 0.550 1.00 98.56 118 ILE A N 1
ATOM 965 C CA . ILE A 1 118 ? -5.651 2.945 1.707 1.00 98.56 118 ILE A CA 1
ATOM 966 C C . ILE A 1 118 ? -6.452 1.654 1.814 1.00 98.56 118 ILE A C 1
ATOM 968 O O . ILE A 1 118 ? -7.674 1.696 1.883 1.00 98.56 118 ILE A O 1
ATOM 972 N N . GLU A 1 119 ? -5.779 0.515 1.796 1.00 98.69 119 GLU A N 1
ATOM 973 C CA . GLU A 1 119 ? -6.388 -0.767 2.127 1.00 98.69 119 GLU A CA 1
ATOM 974 C C . GLU A 1 119 ? -6.292 -0.993 3.632 1.00 98.69 119 GLU A C 1
ATOM 976 O O . GLU A 1 119 ? -5.242 -0.740 4.228 1.00 98.69 119 GLU A O 1
ATOM 981 N N . ILE A 1 120 ? -7.396 -1.435 4.227 1.00 98.81 120 ILE A N 1
ATOM 982 C CA . ILE A 1 120 ? -7.507 -1.817 5.634 1.00 98.81 120 ILE A CA 1
ATOM 983 C C . ILE A 1 120 ? -8.042 -3.241 5.639 1.00 98.81 120 ILE A C 1
ATOM 985 O O . ILE A 1 120 ? -9.151 -3.468 5.161 1.00 98.81 120 ILE A O 1
ATOM 989 N N . ASP A 1 121 ? -7.258 -4.178 6.150 1.00 98.69 121 ASP A N 1
ATOM 990 C CA . ASP A 1 121 ? -7.550 -5.609 6.184 1.00 98.69 121 ASP A CA 1
ATOM 991 C C . ASP A 1 121 ? -7.522 -6.090 7.640 1.00 98.69 121 ASP A C 1
ATOM 993 O O . ASP A 1 121 ? -6.518 -5.945 8.340 1.00 98.69 121 ASP A O 1
ATOM 997 N N . TRP A 1 122 ? -8.632 -6.657 8.104 1.00 98.69 122 TRP A N 1
ATOM 998 C CA . TRP A 1 122 ? -8.787 -7.220 9.448 1.00 98.69 122 TRP A CA 1
ATOM 999 C C . TRP A 1 122 ? -9.049 -8.730 9.423 1.00 98.69 122 TRP A C 1
ATOM 1001 O O . TRP A 1 122 ? -9.511 -9.300 10.411 1.00 98.69 122 TRP A O 1
ATOM 1011 N N . SER A 1 123 ? -8.702 -9.413 8.331 1.00 98.25 123 SER A N 1
ATOM 1012 C CA . SER A 1 123 ? -8.844 -10.871 8.179 1.00 98.25 123 SER A CA 1
ATOM 1013 C C . SER A 1 123 ? -8.056 -11.679 9.217 1.00 98.25 123 SER A C 1
ATOM 1015 O O . SER A 1 123 ? -8.377 -12.837 9.479 1.00 98.25 123 SER A O 1
ATOM 1017 N N . LYS A 1 124 ? -7.025 -11.072 9.820 1.00 97.75 124 LYS A N 1
ATOM 1018 C CA . LYS A 1 124 ? -6.194 -11.649 10.894 1.00 97.75 124 LYS A CA 1
ATOM 1019 C C . LYS A 1 124 ? -6.584 -11.169 12.296 1.00 97.75 124 LYS A C 1
ATOM 1021 O O . LYS A 1 124 ? -5.850 -11.419 13.254 1.00 97.75 124 LYS A O 1
ATOM 1026 N N . SER A 1 125 ? -7.685 -10.438 12.409 1.00 98.06 125 SER A N 1
ATOM 1027 C CA . SER A 1 125 ? -8.211 -9.949 13.678 1.00 98.06 125 SER A CA 1
ATOM 1028 C C . SER A 1 125 ? -9.229 -10.932 14.266 1.00 98.06 125 SER A C 1
ATOM 1030 O O . SER A 1 125 ? -9.661 -11.896 13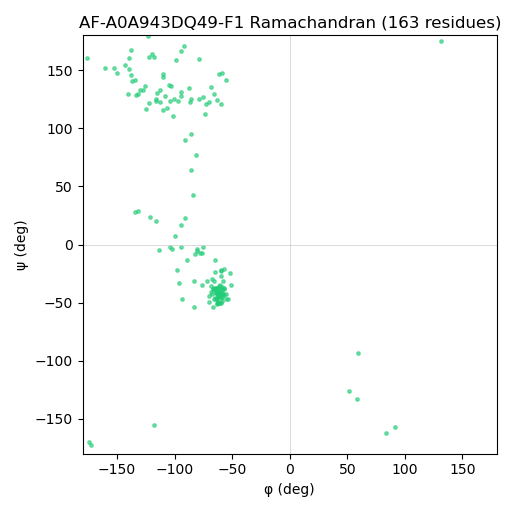.627 1.00 98.06 125 SER A O 1
ATOM 1032 N N . ASP A 1 126 ? -9.629 -10.671 15.501 1.00 97.81 126 ASP A N 1
ATOM 1033 C CA . ASP A 1 126 ? -10.708 -11.379 16.172 1.00 97.81 126 ASP A CA 1
ATOM 1034 C C . ASP A 1 126 ? -12.098 -10.848 15.794 1.00 97.81 126 ASP A C 1
ATOM 1036 O O . ASP A 1 126 ? -13.085 -11.517 16.104 1.00 97.81 126 ASP A O 1
ATOM 1040 N N . ILE A 1 127 ? -12.180 -9.733 15.057 1.00 97.94 127 ILE A N 1
ATOM 1041 C CA . ILE A 1 127 ? -13.425 -9.156 14.533 1.00 97.94 127 ILE A CA 1
ATOM 1042 C C . IL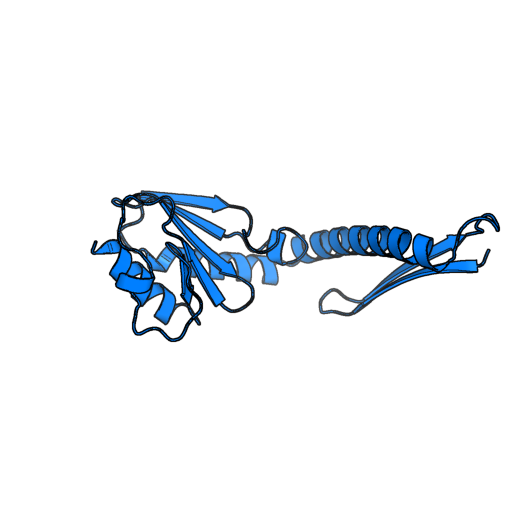E A 1 127 ? -14.067 -10.151 13.559 1.00 97.94 127 ILE A C 1
ATOM 1044 O O . ILE A 1 127 ? -13.426 -10.605 12.606 1.00 97.94 127 ILE A O 1
ATOM 1048 N N . LYS A 1 128 ? -15.328 -10.527 13.799 1.00 97.06 128 LYS A N 1
ATOM 1049 C CA . LYS A 1 128 ? -16.020 -11.567 13.009 1.00 97.06 128 LYS A CA 1
ATOM 1050 C C . LYS A 1 128 ? -16.912 -10.982 11.928 1.00 97.06 128 LYS A C 1
ATOM 1052 O O . LYS A 1 128 ? -17.194 -11.656 10.933 1.00 97.06 128 LYS A O 1
ATOM 1057 N N . GLU A 1 129 ? -17.310 -9.735 12.109 1.00 98.00 129 GLU A N 1
ATOM 1058 C CA . GLU A 1 129 ? -18.148 -8.968 11.215 1.00 98.00 129 GLU A CA 1
ATOM 1059 C C . GLU A 1 129 ? -17.422 -8.715 9.890 1.00 98.00 129 GLU A C 1
ATOM 1061 O O . GLU A 1 129 ? -16.269 -8.270 9.836 1.00 98.00 129 GLU A O 1
ATOM 1066 N N . LYS A 1 130 ? -18.129 -9.025 8.802 1.00 98.12 130 LYS A N 1
ATOM 1067 C CA . LYS A 1 130 ? -17.658 -8.799 7.438 1.00 98.12 130 LYS A CA 1
ATOM 1068 C C . LYS A 1 130 ? -17.823 -7.340 7.031 1.00 98.12 130 LYS A C 1
ATOM 1070 O O . LYS A 1 130 ? -18.671 -6.627 7.573 1.00 98.12 130 LYS A O 1
ATOM 1075 N N . ALA A 1 131 ?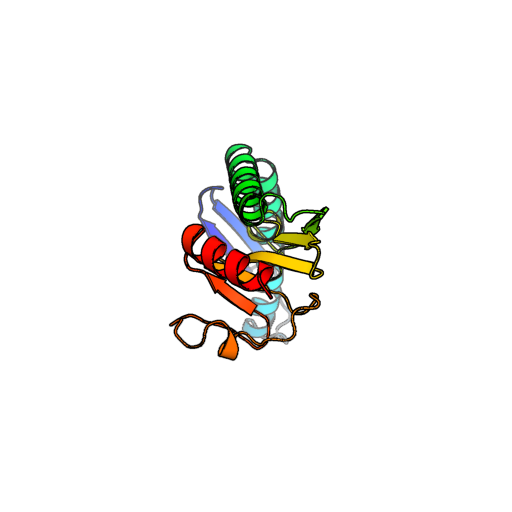 -17.074 -6.926 6.012 1.00 97.88 131 ALA A N 1
ATOM 1076 C CA . ALA A 1 131 ? -17.142 -5.569 5.482 1.00 97.88 131 ALA A CA 1
ATOM 1077 C C . ALA A 1 131 ? -18.549 -5.208 4.994 1.00 97.88 131 ALA A C 1
ATOM 1079 O O . ALA A 1 131 ? -19.002 -4.101 5.249 1.00 97.88 131 ALA A O 1
ATOM 1080 N N . GLU A 1 132 ? -19.263 -6.154 4.372 1.00 97.06 132 GLU A N 1
ATOM 1081 C CA . GLU A 1 132 ? -20.654 -5.957 3.947 1.00 97.06 132 GLU A CA 1
ATOM 1082 C C . GLU A 1 132 ? -21.542 -5.531 5.123 1.00 97.06 132 GLU A C 1
ATOM 1084 O O . GLU A 1 132 ? -22.308 -4.590 4.996 1.00 97.06 132 GLU A O 1
ATOM 1089 N N . THR A 1 133 ? -21.398 -6.143 6.301 1.00 97.31 133 THR A N 1
ATOM 1090 C CA . THR A 1 133 ? -22.189 -5.768 7.482 1.00 97.31 133 THR A CA 1
ATOM 1091 C C . THR A 1 133 ? -21.780 -4.397 8.022 1.00 97.31 133 THR A C 1
ATOM 1093 O O . THR A 1 133 ? -22.633 -3.536 8.254 1.00 97.31 133 THR A O 1
ATOM 1096 N N . LEU A 1 134 ? -20.474 -4.183 8.212 1.00 97.31 134 LEU A N 1
ATOM 1097 C CA . LEU A 1 134 ? -19.929 -2.978 8.850 1.00 97.31 134 LEU A CA 1
ATOM 1098 C C . LEU A 1 134 ? -20.043 -1.725 7.973 1.00 97.31 134 LEU A C 1
ATOM 1100 O O . LEU A 1 134 ? -20.210 -0.622 8.491 1.00 97.31 134 LEU A O 1
ATOM 1104 N N . PHE A 1 135 ? -19.969 -1.896 6.655 1.00 97.19 135 PHE A N 1
ATOM 1105 C CA . PHE A 1 135 ? -19.804 -0.823 5.678 1.00 97.19 135 PHE A CA 1
ATOM 1106 C C . PHE A 1 135 ? -20.800 -0.932 4.510 1.00 97.19 135 PHE A C 1
ATOM 1108 O O . PHE A 1 135 ? -20.514 -0.451 3.418 1.00 97.19 135 PHE A O 1
ATOM 1115 N N . HIS A 1 136 ? -21.990 -1.516 4.725 1.00 95.19 136 HIS A N 1
ATOM 1116 C CA . HIS A 1 136 ? -23.027 -1.701 3.688 1.00 95.19 136 HIS A CA 1
ATOM 1117 C C . HIS A 1 136 ? -23.409 -0.425 2.917 1.00 95.19 136 HIS A C 1
ATOM 1119 O O . HIS A 1 136 ? -23.894 -0.515 1.793 1.00 95.19 136 HIS A O 1
ATOM 1125 N N . ASN A 1 137 ? -23.214 0.756 3.513 1.00 95.06 137 ASN A N 1
ATOM 1126 C CA . ASN A 1 137 ? -23.541 2.046 2.894 1.00 95.06 137 ASN A CA 1
ATOM 1127 C C . ASN A 1 137 ? -22.355 2.713 2.180 1.00 95.06 137 ASN A C 1
ATOM 1129 O O . ASN A 1 137 ? -22.518 3.805 1.636 1.00 95.06 137 ASN A O 1
ATOM 1133 N N . GLU A 1 138 ? -21.162 2.118 2.210 1.00 9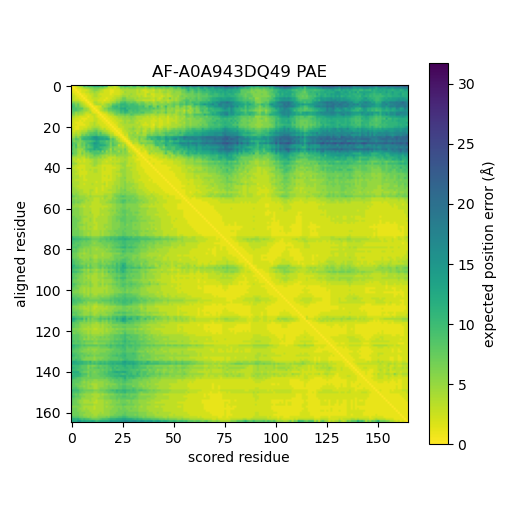6.38 138 GLU A N 1
ATOM 1134 C CA . GLU A 1 138 ? -19.976 2.691 1.576 1.00 96.38 138 GLU A CA 1
ATOM 1135 C C . GLU A 1 138 ? -19.901 2.270 0.100 1.00 96.38 138 GLU A C 1
ATOM 1137 O O . GLU A 1 138 ? -19.841 1.086 -0.229 1.00 96.38 138 GLU A O 1
ATOM 1142 N N . ASP A 1 139 ? -19.862 3.255 -0.800 1.00 95.50 139 ASP A N 1
ATOM 1143 C CA . ASP A 1 139 ? -19.673 3.047 -2.242 1.00 95.50 139 ASP A CA 1
ATOM 1144 C C . ASP A 1 139 ? -18.176 2.963 -2.583 1.00 95.50 139 ASP A C 1
ATOM 1146 O O . ASP A 1 139 ? -17.577 3.838 -3.217 1.00 95.50 139 ASP A O 1
ATOM 1150 N N . VAL A 1 140 ? -17.529 1.924 -2.057 1.00 96.25 140 VAL A N 1
ATOM 1151 C CA . VAL A 1 140 ? -16.101 1.647 -2.247 1.00 96.25 140 VAL A CA 1
ATOM 1152 C C . VAL A 1 140 ? -15.874 0.159 -2.484 1.00 96.25 140 VAL A C 1
ATOM 1154 O O . VAL A 1 140 ? -16.743 -0.679 -2.267 1.00 96.25 140 VAL A O 1
ATOM 1157 N N . THR A 1 141 ? -14.674 -0.201 -2.934 1.00 96.06 141 THR A N 1
ATOM 1158 C CA . THR A 1 141 ? -14.299 -1.611 -3.052 1.00 96.06 141 THR A CA 1
ATOM 1159 C C . THR A 1 141 ? -13.998 -2.199 -1.674 1.00 96.06 141 THR A C 1
ATOM 1161 O O . THR A 1 141 ? -13.138 -1.693 -0.952 1.00 96.06 141 THR A O 1
ATOM 1164 N N . TYR A 1 142 ? -14.658 -3.305 -1.347 1.00 96.69 142 TYR A N 1
ATOM 1165 C CA . TYR A 1 142 ? -14.393 -4.126 -0.169 1.00 96.69 142 TYR A CA 1
ATOM 1166 C C . TYR A 1 142 ? -14.495 -5.616 -0.514 1.00 96.69 142 TYR A C 1
ATOM 1168 O O . TYR A 1 142 ? -15.060 -5.991 -1.543 1.00 96.69 142 TYR A O 1
ATOM 1176 N N . GLY A 1 143 ? -13.900 -6.458 0.327 1.00 96.31 143 GLY A N 1
ATOM 1177 C CA . GLY A 1 143 ? -14.076 -7.912 0.311 1.00 96.31 143 GLY A CA 1
ATOM 1178 C C . GLY A 1 143 ? -14.700 -8.388 1.617 1.00 96.31 143 GLY A C 1
ATOM 1179 O O . GLY A 1 143 ? -15.349 -7.614 2.306 1.00 96.31 143 GLY A O 1
ATOM 1180 N N . ASP A 1 144 ? -14.480 -9.646 2.001 1.00 97.94 144 ASP A N 1
ATOM 1181 C CA . ASP A 1 144 ? -15.034 -10.166 3.261 1.00 97.94 144 ASP A CA 1
ATOM 1182 C C . ASP A 1 144 ? -14.491 -9.419 4.493 1.00 97.94 144 ASP A C 1
ATOM 1184 O O . ASP A 1 144 ? -15.263 -9.038 5.368 1.00 97.94 144 ASP A O 1
ATOM 1188 N N . TYR A 1 145 ? -13.177 -9.185 4.547 1.00 98.44 145 TYR A N 1
ATOM 1189 C CA . TYR A 1 145 ? -12.478 -8.621 5.712 1.00 98.44 145 TYR A CA 1
ATOM 1190 C C . TYR A 1 145 ? -11.480 -7.519 5.332 1.00 98.44 145 TYR A C 1
ATOM 1192 O O . TYR A 1 145 ? -10.469 -7.329 6.006 1.00 98.44 145 TYR A O 1
ATOM 1200 N N . TYR A 1 146 ? -11.734 -6.815 4.226 1.00 98.44 146 TYR A N 1
ATOM 1201 C CA . TYR A 1 146 ? -10.968 -5.627 3.862 1.00 98.44 146 TYR A CA 1
ATOM 1202 C C . TYR A 1 146 ? -11.856 -4.556 3.230 1.00 98.44 146 TYR A C 1
ATOM 1204 O O . TYR A 1 146 ? -12.865 -4.879 2.602 1.00 98.44 146 TYR A O 1
ATOM 1212 N N . ILE A 1 147 ? -11.442 -3.293 3.329 1.00 98.62 147 ILE A N 1
ATOM 1213 C CA . ILE A 1 147 ? -12.080 -2.136 2.684 1.00 98.62 147 ILE A CA 1
ATOM 1214 C C . ILE A 1 147 ? -11.031 -1.162 2.137 1.00 98.62 147 ILE A C 1
ATOM 1216 O O . ILE A 1 147 ? -9.919 -1.061 2.663 1.00 98.62 147 ILE A O 1
ATOM 1220 N N . HIS A 1 148 ? -11.374 -0.438 1.069 1.00 98.50 148 HIS A N 1
ATOM 1221 C CA . HIS A 1 148 ? -10.557 0.646 0.520 1.00 98.50 148 HIS A CA 1
ATOM 1222 C C . HIS A 1 148 ? -11.078 2.017 0.956 1.00 98.50 148 HIS A C 1
ATOM 1224 O O . HIS A 1 148 ? -12.220 2.373 0.686 1.00 98.50 148 HIS A O 1
ATOM 1230 N N . ALA A 1 149 ? -10.207 2.823 1.558 1.00 98.31 149 ALA A N 1
ATOM 1231 C CA . ALA A 1 149 ? -10.482 4.202 1.941 1.00 98.31 149 ALA A CA 1
ATOM 1232 C C . ALA A 1 149 ? -9.831 5.205 0.977 1.00 98.31 149 ALA A C 1
ATOM 1234 O O . ALA A 1 149 ? -8.651 5.096 0.624 1.00 98.31 149 ALA A O 1
ATOM 1235 N N . TRP A 1 150 ? -10.579 6.243 0.602 1.00 97.06 150 TRP A N 1
ATOM 1236 C CA . TRP A 1 150 ? -10.125 7.335 -0.272 1.00 97.06 150 TRP A CA 1
ATOM 1237 C C . TRP A 1 150 ? -9.376 8.452 0.473 1.00 97.06 150 TRP A C 1
ATOM 1239 O O . TRP A 1 150 ? -9.570 9.634 0.206 1.00 97.06 150 TRP A O 1
ATOM 1249 N N . GLY A 1 151 ? -8.497 8.082 1.403 1.00 97.06 151 GLY A N 1
ATOM 1250 C CA . GLY A 1 151 ? -7.699 9.023 2.187 1.00 97.06 151 GLY A CA 1
ATOM 1251 C C . GLY A 1 151 ? -7.731 8.727 3.681 1.00 97.06 151 GLY A C 1
ATOM 1252 O O . GLY A 1 151 ? -8.428 7.819 4.135 1.00 97.06 151 GLY A O 1
ATOM 1253 N N . LEU A 1 152 ? -6.943 9.496 4.434 1.00 98.31 152 LEU A N 1
ATOM 1254 C CA . LEU A 1 152 ? -6.721 9.275 5.865 1.00 98.31 152 LEU A CA 1
ATOM 1255 C C . LEU A 1 152 ? -7.992 9.470 6.698 1.00 98.31 152 LEU A C 1
ATOM 1257 O O . LEU A 1 152 ? -8.229 8.673 7.598 1.00 98.31 152 LEU A O 1
ATOM 1261 N N . ASP A 1 153 ? -8.830 10.454 6.367 1.00 98.19 153 ASP A N 1
ATOM 1262 C CA . ASP A 1 153 ? -10.060 10.737 7.120 1.00 98.19 153 ASP A CA 1
ATOM 1263 C C . ASP A 1 153 ? -11.028 9.547 7.074 1.00 98.19 153 ASP A C 1
ATOM 1265 O O . ASP A 1 153 ? -11.440 9.028 8.110 1.00 98.19 153 ASP A O 1
ATOM 1269 N N . LYS A 1 154 ? -11.298 9.023 5.870 1.00 98.00 154 LYS A N 1
ATOM 1270 C CA . LYS A 1 154 ? -12.107 7.807 5.709 1.00 98.00 154 LYS A CA 1
ATOM 1271 C C . LYS A 1 154 ? -11.452 6.583 6.336 1.00 98.00 154 LYS A C 1
ATOM 1273 O O . LYS A 1 154 ? -12.136 5.773 6.954 1.00 98.00 154 LYS A O 1
ATOM 1278 N N . ALA A 1 155 ? -10.130 6.455 6.231 1.00 98.62 155 ALA A N 1
ATOM 1279 C CA . ALA A 1 155 ? -9.429 5.352 6.876 1.00 98.62 155 ALA A CA 1
ATOM 1280 C C . ALA A 1 155 ? -9.570 5.401 8.406 1.00 98.62 155 ALA A C 1
ATOM 1282 O O . ALA A 1 155 ? -9.740 4.356 9.035 1.00 98.62 155 ALA A O 1
ATOM 1283 N N . LYS A 1 156 ? -9.557 6.602 8.999 1.00 98.62 156 LYS A N 1
ATOM 1284 C CA . LYS A 1 156 ? -9.792 6.801 10.431 1.00 98.62 156 LYS A CA 1
ATOM 1285 C C . LYS A 1 156 ? -11.198 6.378 10.835 1.00 98.62 156 LYS A C 1
ATOM 1287 O O . LYS A 1 156 ? -11.333 5.648 11.812 1.00 98.62 156 LYS A O 1
ATOM 1292 N N . GLU A 1 157 ? -12.216 6.796 10.083 1.00 98.44 157 GLU A N 1
ATOM 1293 C CA . GLU A 1 157 ? -13.608 6.391 10.324 1.00 98.44 157 GLU A CA 1
ATOM 1294 C C . GLU A 1 157 ? -13.749 4.865 10.345 1.00 98.44 157 GLU A C 1
ATOM 1296 O O . GLU A 1 157 ? -14.337 4.307 11.272 1.00 98.44 157 GLU A O 1
ATOM 1301 N N . TYR A 1 158 ? -13.163 4.177 9.363 1.00 98.62 158 TYR A N 1
ATOM 1302 C CA . TYR A 1 158 ? -13.247 2.720 9.279 1.00 98.62 158 TYR A CA 1
ATOM 1303 C C . TYR A 1 158 ? -12.490 2.027 10.415 1.00 98.62 158 TYR A C 1
ATOM 1305 O O . TYR A 1 158 ? -13.021 1.096 11.018 1.00 98.62 158 TYR A O 1
ATOM 1313 N N . ILE A 1 159 ? -11.288 2.498 10.762 1.00 98.69 159 ILE A N 1
ATOM 1314 C CA . ILE A 1 159 ? -10.529 1.969 11.906 1.00 98.69 159 ILE A CA 1
ATOM 1315 C C . ILE A 1 159 ? -11.306 2.170 13.214 1.00 98.69 159 ILE A C 1
ATOM 1317 O O . ILE A 1 159 ? -11.379 1.246 14.019 1.00 98.69 159 ILE A O 1
ATOM 1321 N N . ASP A 1 160 ? -11.960 3.315 13.410 1.00 98.50 160 ASP A N 1
ATOM 1322 C CA . ASP A 1 160 ? -12.781 3.564 14.602 1.00 98.50 160 ASP A CA 1
ATOM 1323 C C . ASP A 1 160 ? -14.008 2.659 14.698 1.00 98.50 160 ASP A C 1
ATOM 1325 O O . ASP A 1 160 ? -14.447 2.349 15.805 1.00 98.50 160 ASP A O 1
ATOM 1329 N N . ILE A 1 161 ? -14.585 2.254 13.566 1.00 98.25 161 ILE A N 1
ATOM 1330 C CA . ILE A 1 161 ? -15.682 1.279 13.529 1.00 98.25 161 ILE A CA 1
ATOM 1331 C C . ILE A 1 161 ? -15.165 -0.113 13.905 1.00 98.25 161 ILE A C 1
ATOM 1333 O O . ILE A 1 161 ? -15.797 -0.800 14.710 1.00 98.25 161 ILE A O 1
ATOM 1337 N N . LEU A 1 162 ? -14.010 -0.511 13.362 1.00 98.31 162 LEU A N 1
ATOM 1338 C CA . LEU A 1 162 ? -13.388 -1.80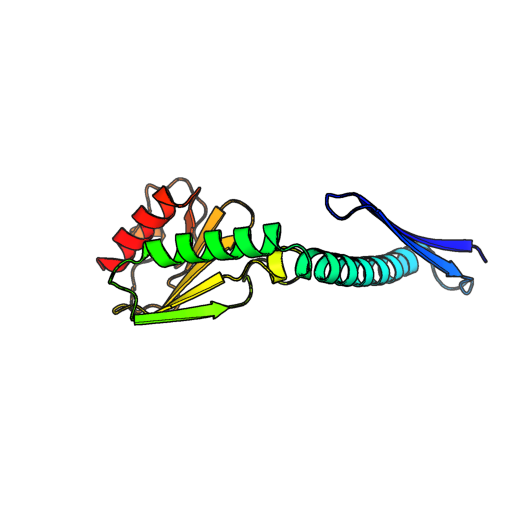7 13.644 1.00 98.31 162 LEU A CA 1
ATOM 1339 C C . LEU A 1 162 ? -12.975 -1.940 15.114 1.00 98.31 162 LEU A C 1
ATOM 1341 O O . LEU A 1 162 ? -13.210 -2.974 15.725 1.00 98.31 162 LEU A O 1
ATOM 1345 N N . LEU A 1 163 ? -12.410 -0.889 15.711 1.00 97.50 163 LEU A N 1
ATOM 1346 C CA . LEU A 1 163 ? -11.927 -0.910 17.099 1.00 97.50 163 LEU A CA 1
ATOM 1347 C C . LEU A 1 163 ? -13.042 -0.850 18.159 1.00 97.50 163 LEU A C 1
ATOM 1349 O O . LEU A 1 163 ? -12.748 -0.892 19.353 1.00 97.50 163 LEU A O 1
ATOM 1353 N N . LYS A 1 164 ? -14.307 -0.739 17.740 1.00 95.94 164 LYS A N 1
ATOM 1354 C CA . LYS A 1 164 ? -15.493 -0.748 18.614 1.00 95.94 164 LYS A CA 1
ATOM 1355 C C . LYS A 1 164 ? -16.272 -2.067 18.589 1.00 95.94 164 LYS A C 1
ATOM 1357 O O . LYS A 1 164 ? -17.289 -2.139 19.280 1.00 95.94 164 LYS A O 1
ATOM 1362 N N . GLN A 1 165 ? -15.849 -3.035 17.774 1.00 91.00 165 GLN A N 1
ATOM 1363 C CA . GLN A 1 165 ? -16.420 -4.387 17.773 1.00 91.00 165 GLN A CA 1
ATOM 1364 C C . GLN A 1 165 ? -16.080 -5.096 19.089 1.00 91.00 165 GLN A C 1
ATOM 1366 O O . GLN A 1 165 ? -16.976 -5.779 19.629 1.00 91.00 165 GLN A O 1
#

Sequence (165 aa):
MKELSFFQTCGKYGTVKLAINGELPESLSDEFISDILYGVLSSINDKIQEKMMSNDQALLDQLKRESEELKSLFGSEIIYVRYIENQYLNYGYFKLRKWLEVTTRLGVIIVGWRKRVIEIDWSKSDIKEKAETLFHNEDVTYGDYYIHAWGLDKAKEYIDILLKQ

Organism: Bacteroides thetaiotaomicron (NCBI:txid818)

Mean predicted aligned error: 5.22 Å

Solvent-accessible surface area (backbone atoms only — not comparable to full-atom values): 9377 Å² total; per-residue (Å²): 122,46,82,59,33,74,43,74,50,79,55,98,89,46,70,52,76,49,73,46,70,43,83,75,65,90,90,57,59,68,66,70,49,27,56,56,47,41,54,52,48,51,53,53,47,38,53,50,51,32,56,56,54,75,68,35,63,70,57,53,53,47,47,50,49,55,46,51,55,62,55,54,55,52,62,86,52,58,77,46,78,44,82,38,73,24,88,80,46,71,56,43,72,35,45,71,41,50,18,39,41,35,33,36,94,56,37,33,36,37,39,32,72,49,90,86,29,34,39,40,34,38,76,68,27,70,64,80,76,34,32,62,76,80,42,67,86,57,98,58,66,62,51,64,39,29,42,48,19,88,41,68,70,55,39,31,56,52,47,58,56,63,78,69,112

Radius of gyration: 21.25 Å; Cα contacts (8 Å, |Δi|>4): 253; chains: 1; bounding box: 48×35×60 Å

Secondary structure (DSSP, 8-state):
-EEEEEEEEEETTEEEEEEEEE---TTS-HHHHHHHHHHHHHHHHHHHHHHHHTT-HHHHHHHHHHHHHHHHTTGGG-SEEEEE--SS--SHHHHHS-EEEEEETTEEEEEEEETTEEEEE-TTBS----HHHHHTT--S-B-SSEEEESSHHHHHHHHHHHTT-